Protein AF-A0A1S1P2I6-F1 (afdb_monomer)

Secondary structure (DSSP, 8-state):
--GGGGS---S--S--STT---TTSPPTTSSSS-----PPPPP--HHHHHHHHHHHHT-

Structure (mmCIF, N/CA/C/O backbone):
data_AF-A0A1S1P2I6-F1
#
_entry.id   AF-A0A1S1P2I6-F1
#
loop_
_atom_site.group_PDB
_atom_site.id
_atom_site.type_symbol
_atom_site.label_atom_id
_atom_site.label_alt_id
_atom_site.label_comp_id
_atom_site.label_asym_id
_atom_site.label_entity_id
_atom_site.label_seq_id
_atom_site.pdbx_PDB_ins_code
_atom_site.Cartn_x
_atom_site.Cartn_y
_atom_site.Cartn_z
_atom_site.occupancy
_atom_site.B_iso_or_equiv
_atom_site.auth_seq_id
_atom_site.auth_comp_id
_atom_site.auth_asym_id
_atom_site.auth_atom_id
_atom_site.pdbx_PDB_model_num
ATOM 1 N N . MET A 1 1 ? -5.214 34.847 -39.962 1.00 44.47 1 MET A N 1
ATOM 2 C CA . MET A 1 1 ? -4.853 33.762 -39.028 1.00 44.47 1 MET A CA 1
ATOM 3 C C . MET A 1 1 ? -4.376 32.629 -39.909 1.00 44.47 1 MET A C 1
ATOM 5 O O . MET A 1 1 ? -5.164 32.191 -40.732 1.00 44.47 1 MET A O 1
ATOM 9 N N . ASN A 1 2 ? -3.080 32.312 -39.883 1.00 47.22 2 ASN A N 1
ATOM 10 C CA . ASN A 1 2 ? -2.504 31.320 -40.791 1.00 47.22 2 ASN A CA 1
ATOM 11 C C . ASN A 1 2 ? -2.851 29.917 -40.292 1.00 47.22 2 ASN A C 1
ATOM 13 O O . ASN A 1 2 ? -2.660 29.612 -39.119 1.00 47.22 2 ASN A O 1
ATOM 17 N N . ASP A 1 3 ? -3.354 29.082 -41.196 1.00 53.59 3 ASP A N 1
ATOM 18 C CA . ASP A 1 3 ? -3.760 27.700 -40.925 1.00 53.59 3 ASP A CA 1
ATOM 19 C C . ASP A 1 3 ? -2.576 26.727 -40.741 1.00 53.59 3 ASP A C 1
ATOM 21 O O . ASP A 1 3 ? -2.795 25.545 -40.483 1.00 53.59 3 ASP A O 1
ATOM 25 N N . ASP A 1 4 ? -1.338 27.227 -40.818 1.00 53.56 4 ASP A N 1
ATOM 26 C CA . ASP A 1 4 ? -0.087 26.456 -40.737 1.00 53.56 4 ASP A CA 1
ATOM 27 C C . ASP A 1 4 ? 0.280 25.991 -39.315 1.00 53.56 4 ASP A C 1
ATOM 29 O O . ASP A 1 4 ? 1.023 25.028 -39.149 1.00 53.56 4 ASP A O 1
ATOM 33 N N . ASP A 1 5 ? -0.277 26.608 -38.267 1.00 54.06 5 ASP A N 1
ATOM 34 C CA . ASP A 1 5 ? 0.039 26.251 -36.870 1.00 54.06 5 ASP A CA 1
ATOM 35 C C . ASP A 1 5 ? -0.637 24.947 -36.394 1.00 54.06 5 ASP A C 1
ATOM 37 O O . ASP A 1 5 ? -0.460 24.523 -35.250 1.00 54.06 5 ASP A O 1
ATOM 41 N N . ARG A 1 6 ? -1.439 24.298 -37.249 1.00 53.56 6 ARG A N 1
ATOM 42 C CA . ARG A 1 6 ? -2.243 23.114 -36.894 1.00 53.56 6 ARG A CA 1
ATOM 43 C C . ARG A 1 6 ? -1.697 21.790 -37.427 1.00 53.56 6 ARG A C 1
ATOM 45 O O . ARG A 1 6 ? -2.365 20.770 -37.266 1.00 53.56 6 ARG A O 1
ATOM 52 N N . GLN A 1 7 ? -0.502 21.766 -38.018 1.00 52.72 7 GLN A N 1
ATOM 53 C CA . GLN A 1 7 ? 0.167 20.498 -38.312 1.00 52.72 7 GLN A CA 1
ATOM 54 C C . GLN A 1 7 ? 0.701 19.887 -37.009 1.00 52.72 7 GLN A C 1
ATOM 56 O O . GLN A 1 7 ?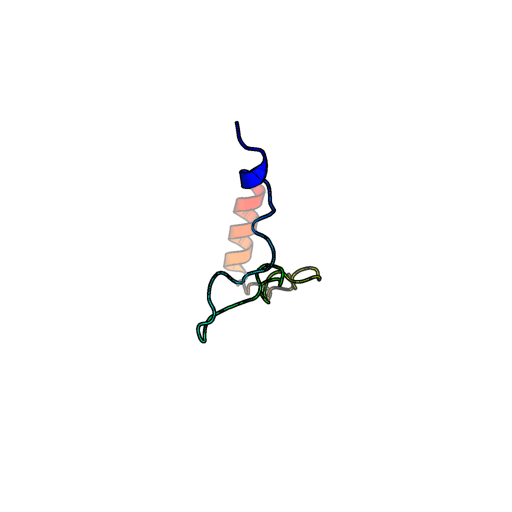 1.735 20.278 -36.472 1.00 52.72 7 GLN A O 1
ATOM 61 N N . THR A 1 8 ? -0.112 18.975 -36.478 1.00 53.69 8 THR A N 1
ATOM 62 C CA . THR A 1 8 ? 0.169 17.934 -35.483 1.00 53.69 8 THR A CA 1
ATOM 63 C C . THR A 1 8 ? 1.650 17.782 -35.145 1.00 53.69 8 THR A C 1
ATOM 65 O O . THR A 1 8 ? 2.441 17.237 -35.911 1.00 53.69 8 THR A O 1
ATOM 68 N N . ARG A 1 9 ? 2.015 18.228 -33.940 1.00 54.97 9 ARG A N 1
ATOM 69 C CA . ARG A 1 9 ? 3.331 18.060 -33.301 1.00 54.97 9 ARG A CA 1
ATOM 70 C C . ARG A 1 9 ? 3.576 16.600 -32.874 1.00 54.97 9 ARG A C 1
ATOM 72 O O . ARG A 1 9 ? 4.082 16.335 -31.782 1.00 54.97 9 ARG A O 1
ATOM 79 N N . GLU A 1 10 ? 3.148 15.669 -33.708 1.00 60.28 10 GLU A N 1
ATOM 80 C CA . GLU A 1 10 ? 3.227 14.230 -33.523 1.00 60.28 10 GLU A CA 1
ATOM 81 C C . GLU A 1 10 ? 4.460 13.714 -34.286 1.00 60.28 10 GLU A C 1
ATOM 83 O O . GLU A 1 10 ? 4.970 14.375 -35.183 1.00 60.28 10 GLU A O 1
ATOM 88 N N . GLU A 1 11 ? 4.984 12.561 -33.880 1.00 58.69 11 GLU A N 1
ATOM 89 C CA . GLU A 1 11 ? 6.092 11.799 -34.494 1.00 58.69 11 GLU A CA 1
ATOM 90 C C . GLU A 1 11 ? 7.542 12.050 -34.042 1.00 58.69 11 GLU A C 1
ATOM 92 O O . GLU A 1 11 ? 8.330 11.107 -34.107 1.00 58.69 11 GLU A O 1
ATOM 97 N N . ARG A 1 12 ? 7.951 13.218 -33.519 1.00 60.16 12 ARG A N 1
ATOM 98 C CA . ARG A 1 12 ? 9.344 13.359 -33.018 1.00 60.16 12 ARG A CA 1
ATOM 99 C C . ARG A 1 12 ? 9.454 13.087 -31.513 1.00 60.16 12 ARG A C 1
ATOM 101 O O . ARG A 1 12 ? 8.757 13.753 -30.744 1.00 60.16 12 ARG A O 1
ATOM 108 N N . PRO A 1 13 ? 10.342 12.172 -31.068 1.00 64.62 13 PRO A N 1
ATOM 109 C CA . PRO A 1 13 ? 10.617 12.004 -29.647 1.00 64.62 13 PRO A CA 1
ATOM 110 C C . PRO A 1 13 ? 11.209 13.300 -29.079 1.00 64.62 13 PRO A C 1
ATOM 112 O O . PRO A 1 13 ? 11.985 13.983 -29.747 1.00 64.62 13 PRO A O 1
ATOM 115 N N . ASP A 1 14 ? 10.866 13.626 -27.830 1.00 69.50 14 ASP A N 1
ATOM 116 C CA . ASP A 1 14 ? 11.338 14.840 -27.138 1.00 69.50 14 ASP A CA 1
ATOM 117 C C . ASP A 1 14 ? 12.862 14.906 -26.989 1.00 69.50 14 ASP A C 1
ATOM 119 O O . ASP A 1 14 ? 13.434 15.961 -26.717 1.00 69.50 14 ASP A O 1
ATOM 123 N N . SER A 1 15 ? 13.535 13.769 -27.155 1.00 72.75 15 SER A N 1
ATOM 124 C CA . SER A 1 15 ? 14.979 13.651 -27.075 1.00 72.75 15 SER A CA 1
ATOM 125 C C . SER A 1 15 ? 15.476 12.490 -27.932 1.00 72.75 15 SER A C 1
ATOM 127 O O . SER A 1 15 ? 14.803 11.471 -28.061 1.00 72.75 15 SER A O 1
ATOM 129 N N . THR A 1 16 ? 16.690 12.626 -28.463 1.00 77.44 16 THR A N 1
ATOM 130 C CA . THR A 1 16 ? 17.465 11.542 -29.092 1.00 77.44 16 THR A CA 1
ATOM 131 C C . THR A 1 16 ? 18.604 11.053 -28.188 1.00 77.44 16 THR A C 1
ATOM 133 O O . THR A 1 16 ? 19.510 10.362 -28.646 1.00 77.44 16 THR A O 1
ATOM 136 N N . GLY A 1 17 ? 18.620 11.476 -26.918 1.00 79.75 17 GLY A N 1
ATOM 137 C CA . GLY A 1 17 ? 19.655 11.104 -25.958 1.00 79.75 17 GLY A CA 1
ATOM 138 C C . GLY A 1 17 ? 19.505 9.664 -25.444 1.00 79.75 17 GLY A C 1
ATOM 139 O O . GLY A 1 17 ? 18.454 9.051 -25.621 1.00 79.75 17 GLY A O 1
ATOM 140 N N . PRO A 1 18 ? 20.509 9.130 -24.726 1.00 74.75 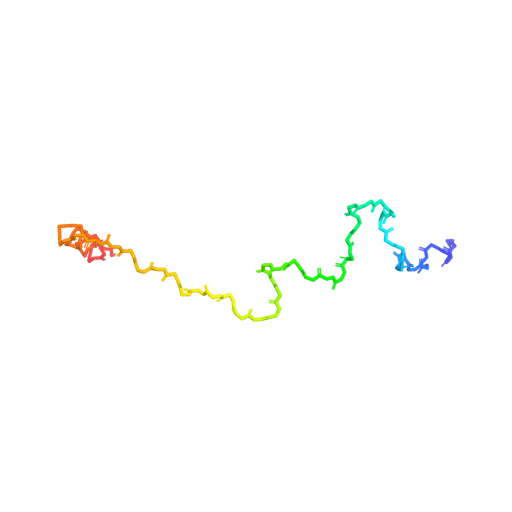18 PRO A N 1
ATO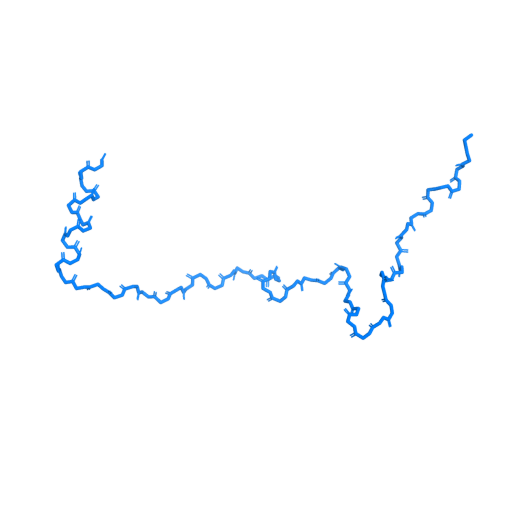M 141 C CA . PRO A 1 18 ? 20.511 7.741 -24.244 1.00 74.75 18 PRO A CA 1
ATOM 142 C C . PRO A 1 18 ? 19.338 7.368 -23.320 1.00 74.75 18 PRO A C 1
ATOM 144 O O . PRO A 1 18 ? 19.040 6.192 -23.151 1.00 74.75 18 PRO A O 1
ATOM 147 N N . ASN A 1 19 ? 18.677 8.366 -22.723 1.00 74.81 19 ASN A N 1
ATOM 148 C CA . ASN A 1 19 ? 17.530 8.198 -21.827 1.00 74.81 19 ASN A CA 1
ATOM 149 C C . ASN A 1 19 ? 16.172 8.451 -22.512 1.00 74.81 19 ASN A C 1
ATOM 151 O O . ASN A 1 19 ? 15.156 8.540 -21.822 1.00 74.81 19 ASN A O 1
ATOM 155 N N . ALA A 1 20 ? 16.134 8.614 -23.839 1.00 77.31 20 ALA A N 1
ATOM 156 C CA . ALA A 1 20 ? 14.885 8.797 -24.571 1.00 77.31 20 ALA A CA 1
ATOM 157 C C . ALA A 1 20 ? 13.976 7.563 -24.416 1.00 77.31 20 ALA A C 1
ATOM 159 O O . ALA A 1 20 ? 14.428 6.428 -24.571 1.00 77.31 20 ALA A O 1
ATOM 160 N N . ARG A 1 21 ? 12.690 7.780 -24.110 1.00 69.75 21 ARG A N 1
ATOM 161 C CA . ARG A 1 21 ? 11.670 6.724 -24.010 1.00 69.75 21 ARG A CA 1
ATOM 162 C C . ARG A 1 21 ? 10.486 7.035 -24.934 1.00 69.75 21 ARG A C 1
ATOM 164 O O . ARG A 1 21 ? 10.167 8.215 -25.090 1.00 69.75 21 ARG A O 1
ATOM 171 N N . PRO A 1 22 ? 9.838 6.022 -25.539 1.00 74.81 22 PRO A N 1
ATOM 172 C CA . PRO A 1 22 ? 8.624 6.236 -26.323 1.00 74.81 22 PRO A CA 1
ATOM 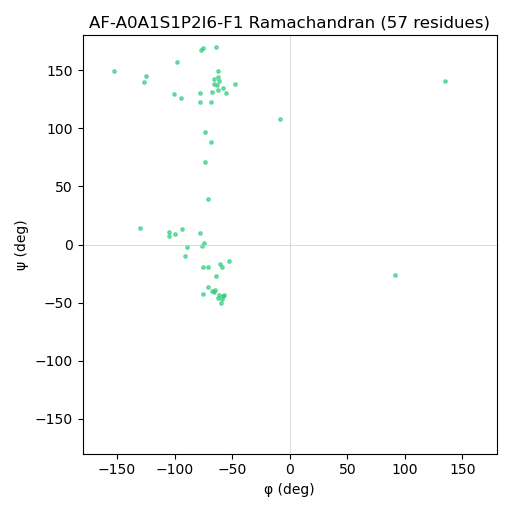173 C C . PRO A 1 22 ? 7.498 6.824 -25.459 1.00 74.81 22 PRO A C 1
ATOM 175 O O . PRO A 1 22 ? 7.333 6.431 -24.304 1.00 74.81 22 PRO A O 1
ATOM 178 N N . ARG A 1 23 ? 6.723 7.763 -26.016 1.00 71.19 23 ARG A N 1
ATOM 179 C CA . ARG A 1 23 ? 5.599 8.403 -25.308 1.00 71.19 23 ARG A CA 1
ATOM 180 C C . ARG A 1 2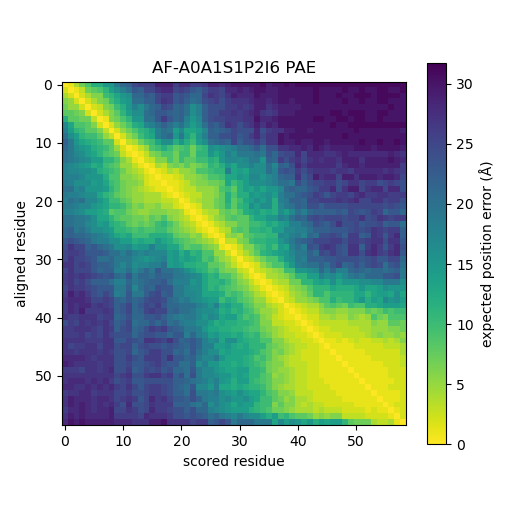3 ? 4.419 7.451 -25.110 1.00 71.19 23 ARG A C 1
ATOM 182 O O . ARG A 1 23 ? 3.792 7.477 -24.059 1.00 71.19 23 ARG A O 1
ATOM 189 N N . ASP A 1 24 ? 4.178 6.592 -26.096 1.00 70.31 24 ASP A N 1
ATOM 190 C CA . ASP A 1 24 ? 3.000 5.718 -26.155 1.00 70.31 24 ASP A CA 1
ATOM 191 C C . ASP A 1 24 ? 3.252 4.325 -25.563 1.00 70.31 24 ASP A C 1
ATOM 193 O O . ASP A 1 24 ? 2.469 3.400 -25.761 1.00 70.31 24 ASP A O 1
ATOM 197 N N . THR A 1 25 ? 4.362 4.143 -24.842 1.00 66.69 25 THR A N 1
ATOM 198 C CA . THR A 1 25 ? 4.631 2.898 -24.115 1.00 66.69 25 THR A CA 1
ATOM 199 C C . THR A 1 25 ? 4.300 3.059 -22.647 1.00 66.69 25 THR A C 1
ATOM 201 O O . THR A 1 25 ? 4.787 3.977 -21.985 1.00 66.69 25 THR A O 1
ATOM 204 N N . THR A 1 26 ? 3.529 2.119 -22.119 1.00 68.19 26 THR A N 1
ATOM 205 C CA . THR A 1 26 ? 3.181 2.088 -20.706 1.00 68.19 26 THR A CA 1
ATOM 206 C C . THR A 1 26 ? 4.411 1.836 -19.831 1.00 68.19 26 THR A C 1
ATOM 208 O O . THR A 1 26 ? 5.303 1.058 -20.177 1.00 68.19 26 THR A O 1
ATOM 211 N N . ILE A 1 27 ? 4.470 2.487 -18.667 1.00 69.62 27 ILE A N 1
ATOM 212 C CA . ILE A 1 27 ? 5.492 2.213 -17.651 1.00 69.62 27 ILE A CA 1
ATOM 213 C C . ILE A 1 27 ? 5.255 0.786 -17.144 1.00 69.62 27 ILE A C 1
ATOM 215 O O . ILE A 1 27 ? 4.114 0.401 -16.917 1.00 69.62 27 ILE A O 1
ATOM 219 N N . ALA A 1 28 ? 6.315 -0.001 -16.947 1.00 61.19 28 ALA A N 1
ATOM 220 C CA . ALA A 1 28 ? 6.238 -1.428 -16.602 1.00 61.19 28 ALA A CA 1
ATOM 221 C C . ALA A 1 28 ? 5.357 -1.775 -15.376 1.00 61.19 28 ALA A C 1
ATOM 223 O O . ALA A 1 28 ? 5.031 -2.938 -15.179 1.00 61.19 28 ALA A O 1
ATOM 224 N N . GLN A 1 29 ? 4.971 -0.784 -14.562 1.00 60.94 29 GLN A N 1
ATOM 225 C CA . GLN A 1 29 ? 4.072 -0.935 -13.412 1.00 60.94 29 GLN A CA 1
ATOM 226 C C . GLN A 1 29 ? 2.577 -0.722 -13.726 1.00 60.94 29 GLN A C 1
ATOM 228 O O . GLN A 1 29 ? 1.755 -0.982 -12.857 1.00 60.94 29 GLN A O 1
ATOM 233 N N . THR A 1 30 ? 2.209 -0.233 -14.916 1.00 63.66 30 THR A N 1
ATOM 234 C CA . THR A 1 30 ? 0.819 0.124 -15.274 1.00 63.66 30 THR A CA 1
ATOM 235 C C . THR A 1 30 ? 0.351 -0.475 -16.607 1.00 63.66 30 THR A C 1
ATOM 237 O O . THR A 1 30 ? -0.628 0.006 -17.170 1.00 63.66 30 THR A O 1
ATOM 240 N N . GLY A 1 31 ? 1.075 -1.461 -17.157 1.00 63.38 31 GLY A N 1
ATOM 241 C CA . GLY A 1 31 ? 0.708 -2.165 -18.397 1.00 63.38 31 GLY A CA 1
ATOM 242 C C . GLY A 1 31 ? -0.600 -2.957 -18.280 1.00 63.38 31 GLY A C 1
ATOM 243 O O . GLY A 1 31 ? -1.138 -3.101 -17.188 1.00 63.38 31 GLY A O 1
ATOM 244 N N . GLU A 1 32 ? -1.119 -3.466 -19.403 1.00 59.72 32 GLU A N 1
ATOM 245 C CA . GLU A 1 32 ? -2.331 -4.298 -19.399 1.00 59.72 32 GLU A CA 1
ATOM 246 C C . GLU A 1 32 ? -2.188 -5.507 -18.458 1.00 59.72 32 GLU A C 1
ATOM 248 O O . GLU A 1 32 ? -1.201 -6.241 -18.500 1.00 59.72 32 GLU A O 1
ATOM 253 N N . GLY A 1 33 ? -3.198 -5.697 -17.609 1.00 63.88 33 GLY A N 1
ATOM 254 C CA . GLY A 1 33 ? -3.210 -6.664 -16.514 1.00 63.88 33 GLY A CA 1
ATOM 255 C C . GLY A 1 33 ? -3.759 -6.006 -15.250 1.00 63.88 33 GLY A C 1
ATOM 256 O O . GLY A 1 33 ? -3.497 -4.833 -14.994 1.00 63.88 33 GLY A O 1
ATOM 257 N N . ILE A 1 34 ? -4.562 -6.726 -14.464 1.00 69.31 34 ILE A N 1
ATOM 258 C CA . ILE A 1 34 ? -4.899 -6.249 -13.115 1.00 69.31 34 ILE A CA 1
ATOM 259 C C . ILE A 1 34 ? -3.599 -6.319 -12.303 1.00 69.31 34 ILE A C 1
ATOM 261 O O . ILE A 1 34 ? -2.925 -7.352 -12.382 1.00 69.31 34 ILE A O 1
ATOM 265 N N . PRO A 1 35 ? -3.218 -5.256 -11.567 1.00 68.75 35 PRO A N 1
ATOM 266 C CA . PRO A 1 35 ? -2.119 -5.335 -10.619 1.00 68.75 35 PRO A CA 1
ATOM 267 C C . PRO A 1 35 ? -2.274 -6.580 -9.751 1.00 68.75 35 PRO A C 1
ATOM 269 O O . PRO A 1 35 ? -3.381 -6.930 -9.340 1.00 68.75 35 PRO A O 1
ATOM 272 N N . ASP A 1 36 ? -1.173 -7.279 -9.505 1.00 75.44 36 ASP A N 1
ATOM 273 C CA . ASP A 1 36 ? -1.195 -8.374 -8.550 1.00 75.44 36 ASP A CA 1
ATOM 274 C C . ASP A 1 36 ? -1.395 -7.799 -7.141 1.00 75.44 36 ASP A C 1
ATOM 276 O O . ASP A 1 36 ? -0.444 -7.488 -6.425 1.00 75.44 36 ASP A O 1
ATOM 280 N N . ASP A 1 37 ? -2.663 -7.637 -6.764 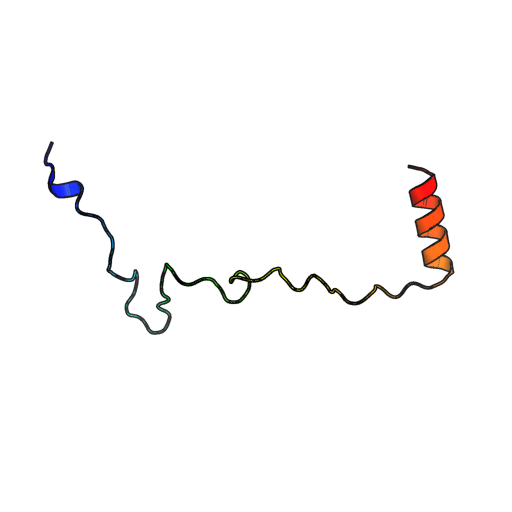1.00 72.06 37 ASP A N 1
ATOM 281 C CA . ASP A 1 37 ? -3.094 -7.167 -5.450 1.00 72.06 37 ASP A CA 1
ATOM 282 C C . ASP A 1 37 ? -3.006 -8.281 -4.392 1.00 72.06 37 ASP A C 1
ATOM 284 O O . ASP A 1 37 ? -3.483 -8.116 -3.263 1.00 72.06 37 ASP A O 1
ATOM 288 N N . SER A 1 38 ? -2.377 -9.423 -4.714 1.00 78.38 38 SER A N 1
ATOM 289 C CA . SER A 1 38 ? -2.057 -10.462 -3.735 1.00 78.38 38 SER A CA 1
ATOM 290 C C . SER A 1 38 ? -0.886 -10.028 -2.840 1.00 78.38 38 SER A C 1
ATOM 292 O O . SER A 1 38 ? 0.243 -10.516 -2.876 1.00 78.38 38 SER A O 1
ATOM 294 N N . GLY A 1 39 ? -1.163 -9.059 -1.968 1.00 78.50 39 GLY A N 1
ATOM 295 C CA . GLY A 1 39 ? -0.277 -8.707 -0.869 1.00 78.50 39 GLY A CA 1
ATOM 296 C C . GLY A 1 39 ? -0.103 -9.881 0.101 1.00 78.50 39 GLY A C 1
ATOM 297 O O . GLY A 1 39 ? -1.011 -10.686 0.320 1.00 78.50 39 GLY A O 1
ATOM 298 N N . ARG A 1 40 ? 1.072 -9.972 0.735 1.00 83.31 40 ARG A N 1
ATOM 299 C CA . ARG A 1 40 ? 1.277 -10.933 1.829 1.00 83.31 40 ARG A CA 1
ATOM 300 C C . ARG A 1 40 ? 0.345 -10.586 2.999 1.00 83.31 40 ARG A C 1
ATOM 302 O O . ARG A 1 40 ? 0.275 -9.410 3.361 1.00 83.31 40 ARG A O 1
ATOM 309 N N . PRO A 1 41 ? -0.300 -11.576 3.643 1.00 83.19 41 PRO A N 1
ATOM 310 C CA . PRO A 1 41 ? -1.086 -11.327 4.844 1.00 83.19 41 PRO A CA 1
ATOM 311 C C . PRO A 1 41 ? -0.236 -10.689 5.945 1.00 83.19 41 PRO A C 1
ATOM 313 O O . PRO A 1 41 ? 0.880 -11.146 6.222 1.00 83.19 41 PRO A O 1
ATOM 316 N N . VAL A 1 42 ? -0.780 -9.658 6.593 1.00 85.00 42 VAL A N 1
ATOM 317 C CA . VAL A 1 42 ? -0.164 -9.053 7.778 1.00 85.00 42 VAL A CA 1
ATOM 318 C C . VAL A 1 42 ? -0.248 -10.057 8.925 1.00 85.00 42 VAL A C 1
ATOM 320 O O . VAL A 1 42 ? -1.334 -10.516 9.273 1.00 85.00 42 VAL A O 1
ATOM 323 N N . GLN A 1 43 ? 0.901 -10.414 9.498 1.00 90.88 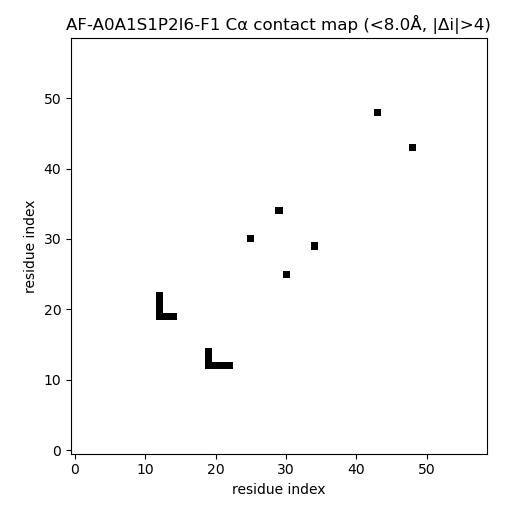43 GLN A N 1
ATOM 324 C CA . GLN A 1 43 ? 0.957 -11.278 10.674 1.00 90.88 43 GLN A CA 1
ATOM 325 C C . GLN A 1 43 ? 0.608 -10.450 11.910 1.00 90.88 43 GLN A C 1
ATOM 327 O O . GLN A 1 43 ? 1.264 -9.445 12.181 1.00 90.88 43 GLN A O 1
ATOM 332 N N . VAL A 1 44 ? -0.415 -10.873 12.645 1.00 91.00 44 VAL A N 1
ATOM 333 C CA . VAL A 1 44 ? -0.850 -10.241 13.893 1.00 91.00 44 VAL A CA 1
ATOM 334 C C . VAL A 1 44 ? -0.913 -11.292 14.990 1.00 91.00 44 VAL A C 1
ATOM 336 O O . VAL A 1 44 ? -1.321 -12.427 14.743 1.00 91.00 44 VAL A O 1
ATOM 339 N N . ASP A 1 45 ? -0.487 -10.926 16.196 1.00 93.62 45 ASP A N 1
ATOM 340 C CA . ASP A 1 45 ? -0.688 -11.770 17.369 1.00 93.62 45 ASP A CA 1
ATOM 341 C C . ASP A 1 45 ? -2.140 -11.686 17.876 1.00 93.62 45 ASP A C 1
ATOM 343 O O . ASP A 1 45 ? -2.929 -10.826 17.472 1.00 93.62 45 ASP A O 1
ATOM 347 N N . GLU A 1 46 ? -2.515 -12.596 18.774 1.00 93.94 46 GLU A N 1
ATOM 348 C CA . GLU A 1 46 ? -3.885 -12.670 19.296 1.00 93.94 46 GLU A CA 1
ATOM 349 C C . GLU A 1 46 ? -4.304 -11.427 20.098 1.00 93.94 46 GLU A C 1
ATOM 351 O O . GLU A 1 46 ? -5.493 -11.111 20.178 1.00 93.94 46 GLU A O 1
ATOM 356 N N . THR A 1 47 ? -3.350 -10.718 20.706 1.00 95.06 47 THR A N 1
ATOM 357 C CA . THR A 1 47 ? -3.635 -9.510 21.493 1.00 95.06 47 THR A CA 1
ATOM 358 C C . THR A 1 47 ? -3.947 -8.340 20.564 1.00 95.06 47 THR A C 1
ATOM 360 O O . THR A 1 47 ? -4.904 -7.598 20.794 1.00 95.06 47 THR A O 1
ATOM 363 N N . GLU A 1 48 ? -3.175 -8.203 19.487 1.00 93.38 48 GLU A N 1
ATOM 364 C CA . GLU A 1 48 ? -3.415 -7.259 18.396 1.00 93.38 48 GLU A CA 1
ATOM 365 C C . GLU A 1 48 ? -4.775 -7.507 17.735 1.00 93.38 48 GLU A C 1
ATOM 367 O O . GLU A 1 48 ? -5.565 -6.573 17.581 1.00 93.38 48 GLU A O 1
ATOM 372 N N . ALA A 1 49 ? -5.089 -8.769 17.425 1.00 94.12 49 ALA A N 1
ATOM 373 C CA . ALA A 1 49 ? -6.349 -9.149 16.794 1.00 94.12 49 ALA A CA 1
ATOM 374 C C . ALA A 1 49 ? -7.574 -8.724 17.626 1.00 94.12 49 ALA A C 1
ATOM 376 O O . ALA A 1 49 ? -8.507 -8.128 17.084 1.00 94.12 49 ALA A O 1
ATOM 377 N N . LYS A 1 50 ? -7.545 -8.948 18.949 1.00 95.69 50 LYS A N 1
ATOM 378 C CA . LYS A 1 50 ? -8.628 -8.534 19.862 1.00 95.69 50 LYS A CA 1
ATOM 379 C C . LYS A 1 50 ? -8.833 -7.022 19.870 1.00 95.69 50 LYS A C 1
ATOM 381 O O . LYS A 1 50 ? -9.964 -6.552 19.786 1.00 95.69 50 LYS A O 1
ATOM 386 N N . ARG A 1 51 ? -7.745 -6.249 19.905 1.00 94.31 51 ARG A N 1
ATOM 387 C CA . ARG A 1 51 ? -7.828 -4.781 19.906 1.00 94.31 51 ARG A CA 1
ATOM 388 C C . ARG A 1 51 ? -8.418 -4.236 18.607 1.00 94.31 51 ARG A C 1
ATOM 390 O O . ARG A 1 51 ? -9.179 -3.269 18.6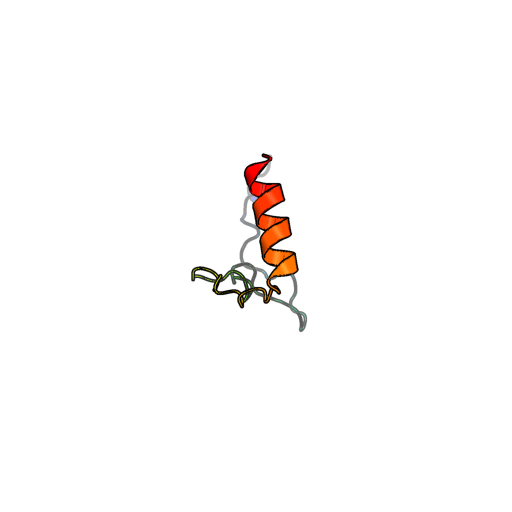32 1.00 94.31 51 ARG A O 1
ATOM 397 N N . ILE A 1 52 ? -8.050 -4.833 17.471 1.00 93.94 52 ILE A N 1
ATOM 398 C CA . ILE A 1 52 ? -8.612 -4.476 16.163 1.00 93.94 52 ILE A CA 1
ATOM 399 C C . ILE A 1 52 ? -10.117 -4.767 16.148 1.00 93.94 52 ILE A C 1
ATOM 401 O O . ILE A 1 52 ? -10.892 -3.902 15.740 1.00 93.94 52 ILE A O 1
ATOM 405 N N . GLU A 1 53 ? -10.540 -5.936 16.636 1.00 94.94 53 GLU A N 1
ATOM 406 C CA . GLU A 1 53 ? -11.955 -6.312 16.709 1.00 94.94 53 GLU A CA 1
ATOM 407 C C . GLU A 1 53 ? -12.774 -5.332 17.562 1.00 94.94 53 GLU A C 1
ATOM 409 O O . GLU A 1 53 ? -13.800 -4.829 17.102 1.00 94.94 53 GLU A O 1
ATOM 414 N N . GLU A 1 54 ? -12.313 -5.019 18.775 1.00 96.81 54 GLU A N 1
ATOM 415 C CA . GLU A 1 54 ? -12.978 -4.064 19.672 1.00 96.81 54 GLU A CA 1
ATOM 416 C C . GLU A 1 54 ? -13.150 -2.693 19.010 1.00 96.81 54 GLU A C 1
ATOM 418 O O . GLU A 1 54 ? -14.228 -2.099 19.072 1.00 96.81 54 GLU A O 1
ATOM 423 N N . LYS A 1 55 ? -12.110 -2.213 18.314 1.00 95.62 55 LYS A N 1
ATOM 424 C CA . LYS A 1 55 ? -12.145 -0.931 17.606 1.00 95.62 55 LYS A CA 1
ATOM 425 C C . LYS A 1 55 ? -13.139 -0.936 16.447 1.00 95.62 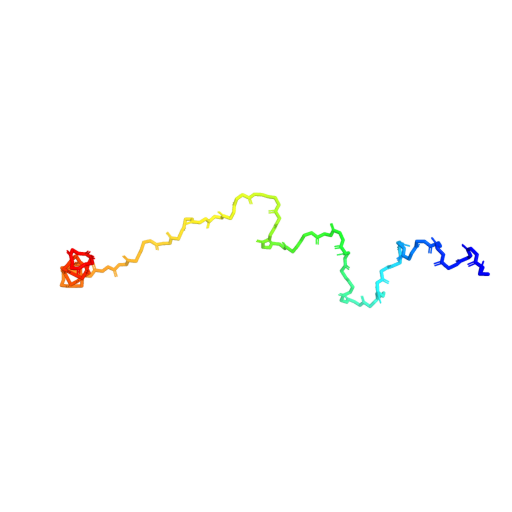55 LYS A C 1
ATOM 427 O O . LYS A 1 55 ? -13.825 0.061 16.258 1.00 95.62 55 LYS A O 1
ATOM 432 N N . ILE A 1 56 ? -13.220 -2.026 15.681 1.00 95.50 56 ILE A N 1
ATOM 433 C CA . ILE A 1 56 ? -14.165 -2.149 14.559 1.00 95.50 56 ILE A CA 1
ATOM 434 C C . ILE A 1 56 ? -15.609 -2.201 15.067 1.00 95.50 56 ILE A C 1
ATOM 436 O O . ILE A 1 56 ? -16.480 -1.583 14.468 1.00 95.50 56 ILE A O 1
ATOM 440 N N . ARG A 1 57 ? -15.873 -2.909 16.171 1.00 92.12 57 ARG A N 1
ATOM 441 C CA . ARG A 1 57 ? -17.225 -3.032 16.748 1.00 92.12 57 ARG A CA 1
ATOM 442 C C . ARG A 1 57 ? -17.741 -1.750 17.405 1.00 92.12 57 ARG A C 1
ATOM 444 O O . ARG A 1 57 ? -18.941 -1.642 17.631 1.00 92.12 57 ARG A O 1
ATOM 451 N N . ALA A 1 58 ? -16.844 -0.832 17.752 1.00 91.38 58 ALA A N 1
ATOM 452 C CA . ALA A 1 58 ? -17.173 0.457 18.351 1.00 91.38 58 ALA A CA 1
ATOM 453 C C . ALA A 1 58 ? -17.427 1.579 17.320 1.00 91.38 58 ALA A C 1
ATOM 455 O O . ALA A 1 58 ? -17.721 2.702 17.734 1.00 91.38 58 ALA A O 1
ATOM 456 N N . LEU A 1 59 ? -17.279 1.297 16.017 1.00 75.69 59 LEU A N 1
ATOM 457 C CA . LEU A 1 59 ? -17.649 2.193 14.910 1.00 75.69 59 LEU A CA 1
ATOM 458 C C . LEU A 1 59 ? -19.147 2.096 14.599 1.00 75.69 59 LEU A C 1
ATOM 460 O O . LEU A 1 59 ? -19.722 3.156 14.269 1.00 75.69 59 LEU A O 1
#

Radius of gyration: 25.82 Å; Cα contacts (8 Å, |Δi|>4): 9; chains: 1; bounding box: 38×46×62 Å

Mean predicted aligned error: 16.5 Å

Foldseek 3Di:
DDPVVPPDPPDDFPDPDPPTDDPPDDDPQDDPDDHPPPDDDDDDDPVRVVVVVVVVVVD

Sequence (59 aa):
MNDDDRQTREERPDSTGPNARPRDTTIAQTGEGIPDDSGRPVQVDETEAKRIEEKIRAL

Organism: Methylorubrum extorquens (NCBI:txid408)

pLDDT: mean 74.12, std 14.86, range [44.47, 96.81]

Solvent-accessible surface area (backbone atoms only — not comparable to full-atom values): 4351 Å² total; per-residue (Å²): 133,77,81,76,86,67,70,69,92,67,92,71,69,98,48,91,53,98,82,54,72,72,86,92,57,68,57,92,90,71,46,95,68,81,76,86,78,80,66,79,82,82,87,71,54,74,70,57,50,51,54,53,50,56,56,62,75,72,109